Protein AF-A0AAV8E8L2-F1 (afdb_monomer_lite)

pLDDT: mean 82.39, std 18.72, range [39.09, 96.69]

Organism: NCBI:txid906938

InterPro domains:
  IPR004320 Protein BPS1, chloroplastic [PF03087] (64-131)

Sequence (131 aa):
MAPSFARSISLPLSPSHKKASYHVRSVSLPCQSHPIISSVEEQIQAIRTWVANPEGSLAWIEAGLAQIEMLHITLEDFLQLPQTQETLCQATSLDQLLDDLLQQIDTYDSFVSTIINLSQCNSEVQSAVRR

Secondary structure (DSSP, 8-state):
-PPP------PPPPP------------PPP-PPPHHHHHHHHHHHHHHHHHHS---SHHHHHHHHHHHHHHHHHHHHHHTSHHHHHHHHH-TTHHHHHHHHHHHHHHHHHHHHHHHHHHHHHHHHHHHHH-

Structure (mmCIF, N/CA/C/O backbone):
data_AF-A0AAV8E8L2-F1
#
_entry.id   AF-A0AAV8E8L2-F1
#
loop_
_atom_site.group_PDB
_atom_site.id
_atom_site.type_symbol
_atom_site.label_atom_id
_atom_site.label_alt_id
_atom_site.label_comp_id
_atom_site.label_asym_id
_atom_site.label_entity_id
_atom_site.label_seq_id
_atom_site.pdbx_PDB_ins_code
_atom_site.Cartn_x
_atom_site.Cartn_y
_atom_site.Cartn_z
_atom_site.occupancy
_atom_site.B_iso_or_equiv
_atom_site.auth_seq_id
_atom_site.auth_comp_id
_atom_site.auth_asym_id
_atom_site.auth_atom_id
_atom_site.pdbx_PDB_model_num
ATOM 1 N N . MET A 1 1 ? -11.066 20.668 64.626 1.00 39.09 1 MET A N 1
ATOM 2 C CA . MET A 1 1 ? -12.544 20.771 64.644 1.00 39.09 1 MET A CA 1
ATOM 3 C C . MET A 1 1 ? -12.962 21.743 63.548 1.00 39.09 1 MET A C 1
ATOM 5 O O . MET A 1 1 ? -12.286 22.745 63.371 1.00 39.09 1 MET A O 1
ATOM 9 N N . ALA A 1 2 ? -13.944 21.351 62.736 1.00 42.59 2 ALA A N 1
ATOM 10 C CA . ALA A 1 2 ? -14.229 21.863 61.390 1.00 42.59 2 ALA A CA 1
ATOM 11 C C . ALA A 1 2 ? -14.721 23.323 61.323 1.00 42.59 2 ALA A C 1
ATOM 13 O O . ALA A 1 2 ? -15.388 23.766 62.258 1.00 42.59 2 ALA A O 1
ATOM 14 N N . PRO A 1 3 ? -14.535 24.023 60.187 1.00 45.44 3 PRO A N 1
ATOM 15 C CA . PRO A 1 3 ? -15.411 25.112 59.806 1.00 45.44 3 PRO A CA 1
ATOM 16 C C . PRO A 1 3 ? -16.536 24.587 58.905 1.00 45.44 3 PRO A C 1
ATOM 18 O O . PRO A 1 3 ? -16.321 24.011 57.839 1.00 45.44 3 PRO A O 1
ATOM 21 N N . SER A 1 4 ? -17.758 24.807 59.366 1.00 48.12 4 SER A N 1
ATOM 22 C CA . SER A 1 4 ? -18.980 24.809 58.579 1.00 48.12 4 SER A CA 1
ATOM 23 C C . SER A 1 4 ? -19.061 26.094 57.752 1.00 48.12 4 SER A C 1
ATOM 25 O O . SER A 1 4 ? -18.809 27.179 58.263 1.00 48.12 4 SER A O 1
ATOM 27 N N . PHE A 1 5 ? -19.475 25.989 56.490 1.00 40.97 5 PHE A N 1
ATOM 28 C CA . PHE A 1 5 ? -20.079 27.100 55.749 1.00 40.97 5 PHE A CA 1
ATOM 29 C C . PHE A 1 5 ? -21.111 26.533 54.772 1.00 40.97 5 PHE A C 1
ATOM 31 O O . PHE A 1 5 ? -20.801 26.162 53.643 1.00 40.97 5 PHE A O 1
ATOM 38 N N . ALA A 1 6 ? -22.361 26.452 55.226 1.00 48.91 6 ALA A N 1
ATOM 39 C CA . ALA A 1 6 ? -23.505 26.273 54.348 1.00 48.91 6 ALA A CA 1
ATOM 40 C C . ALA A 1 6 ? -23.799 27.621 53.674 1.00 48.91 6 ALA A C 1
ATOM 42 O O . ALA A 1 6 ? -24.112 28.598 54.354 1.00 48.91 6 ALA A O 1
ATOM 43 N N . ARG A 1 7 ? -23.694 27.693 52.343 1.00 43.50 7 ARG A N 1
ATOM 44 C CA . ARG A 1 7 ? -24.269 28.798 51.566 1.00 43.50 7 ARG A CA 1
ATOM 45 C C . ARG A 1 7 ? -25.538 28.304 50.894 1.00 43.50 7 ARG A C 1
ATOM 47 O O . ARG A 1 7 ? -25.503 27.712 49.821 1.00 43.50 7 ARG A O 1
ATOM 54 N N . SER A 1 8 ? -26.652 28.551 51.566 1.00 47.03 8 SER A N 1
ATOM 55 C CA . SER A 1 8 ? -27.992 28.451 51.004 1.00 47.03 8 SER A CA 1
ATOM 56 C C . SER A 1 8 ? -28.159 29.536 49.940 1.00 47.03 8 SER A C 1
ATOM 58 O O . SER A 1 8 ? -28.100 30.724 50.250 1.00 47.03 8 SER A O 1
ATOM 60 N N . ILE A 1 9 ? -28.356 29.138 48.687 1.00 53.66 9 ILE A N 1
ATOM 61 C CA . ILE A 1 9 ? -28.819 30.031 47.622 1.00 53.66 9 ILE A CA 1
ATOM 62 C C . ILE A 1 9 ? -30.338 29.909 47.540 1.00 53.66 9 ILE A C 1
ATOM 64 O O . ILE A 1 9 ? -30.875 28.995 46.921 1.00 53.66 9 ILE A O 1
ATOM 68 N N . SER A 1 10 ? -31.030 30.820 48.219 1.00 47.41 10 SER A N 1
ATOM 69 C CA . SER A 1 10 ? -32.479 30.984 48.112 1.00 47.41 10 SER A CA 1
ATOM 70 C C . SER A 1 10 ? -32.787 31.826 46.874 1.00 47.41 10 SER A C 1
ATOM 72 O O . SER A 1 10 ? -32.412 32.997 46.821 1.00 47.41 10 SER A O 1
ATOM 74 N N . LEU A 1 11 ? -33.472 31.251 45.887 1.00 52.50 11 LEU A N 1
ATOM 75 C CA . LEU A 1 11 ? -34.030 31.994 44.754 1.00 52.50 11 LEU A CA 1
ATOM 76 C C . LEU A 1 11 ? -35.525 32.257 45.003 1.00 52.50 11 LEU A C 1
ATOM 78 O O . LEU A 1 11 ? -36.237 31.333 45.405 1.00 52.50 11 LEU A O 1
ATOM 82 N N . PRO A 1 12 ? -36.023 33.488 44.785 1.00 43.59 12 PRO A N 1
ATOM 83 C CA . PRO A 1 12 ? -37.426 33.811 45.013 1.00 43.59 12 PRO A CA 1
ATOM 84 C C . PRO A 1 12 ? -38.310 33.153 43.945 1.00 43.59 12 PRO A C 1
ATOM 86 O O . PRO A 1 12 ? -38.116 33.359 42.747 1.00 43.59 12 PRO A O 1
ATOM 89 N N . LEU A 1 13 ? -39.311 32.382 44.378 1.00 42.12 13 LEU A N 1
ATOM 90 C CA . LEU A 1 13 ? -40.395 31.918 43.513 1.00 42.12 13 LEU A CA 1
ATOM 91 C C . LEU A 1 13 ? -41.440 33.035 43.374 1.00 42.12 13 LEU A C 1
ATOM 93 O O . LEU A 1 13 ? -42.075 33.418 44.354 1.00 42.12 13 LEU A O 1
ATOM 97 N N . SER A 1 14 ? -41.639 33.524 42.150 1.00 49.53 14 SER A N 1
ATOM 98 C CA . SER A 1 14 ? -42.804 34.334 41.778 1.00 49.53 14 SER A CA 1
ATOM 99 C C . SER A 1 14 ? -43.900 33.414 41.221 1.00 49.53 14 SER A C 1
ATOM 101 O O . SER A 1 14 ? -43.586 32.561 40.383 1.00 49.53 14 SER A O 1
ATOM 103 N N . PRO A 1 15 ? -45.170 33.523 41.654 1.00 49.62 15 PRO A N 1
ATOM 104 C CA . PRO A 1 15 ? -46.227 32.646 41.185 1.00 49.62 15 PRO A CA 1
ATOM 105 C C . PRO A 1 15 ? -46.936 33.286 39.990 1.00 49.62 15 PRO A C 1
ATOM 107 O O . PRO A 1 15 ? -47.531 34.346 40.129 1.00 49.62 15 PRO A O 1
ATOM 110 N N . SER A 1 16 ? -46.900 32.639 38.825 1.00 50.00 16 SER A N 1
ATOM 111 C CA . SER A 1 16 ? -48.053 32.489 37.919 1.00 50.00 16 SER A CA 1
ATOM 112 C C . SER A 1 16 ? -47.603 32.002 36.537 1.00 50.00 16 SER A C 1
ATOM 114 O O . SER A 1 16 ? -46.563 32.396 36.020 1.00 50.00 16 SER A O 1
ATOM 116 N N . HIS A 1 17 ? -48.486 31.211 35.928 1.00 43.53 17 HIS A N 1
ATOM 117 C CA . HIS A 1 17 ? -48.501 30.687 34.559 1.00 43.53 17 HIS A CA 1
ATOM 118 C C . HIS A 1 17 ? -47.835 29.322 34.341 1.00 43.53 17 HIS A C 1
ATOM 120 O O . HIS A 1 17 ? -46.629 29.176 34.169 1.00 43.53 17 HIS A O 1
ATOM 126 N N . LYS A 1 18 ? -48.714 28.312 34.265 1.00 52.94 18 LYS A N 1
ATOM 127 C CA . LYS A 1 18 ? -48.469 26.963 33.747 1.00 52.94 18 LYS A CA 1
ATOM 128 C C . LYS A 1 18 ? -47.682 27.038 32.431 1.00 52.94 18 LYS A C 1
ATOM 130 O O . LYS A 1 18 ? -48.234 27.458 31.416 1.00 52.94 18 LYS A O 1
ATOM 135 N N . LYS A 1 19 ? -46.425 26.599 32.429 1.00 43.62 19 LYS A N 1
ATOM 136 C CA . LYS A 1 19 ? -45.671 26.289 31.210 1.00 43.62 19 LYS A CA 1
ATOM 137 C C . LYS A 1 19 ? -44.952 24.967 31.422 1.00 43.62 19 LYS A C 1
ATOM 139 O O . LYS A 1 19 ? -44.310 24.767 32.448 1.00 43.62 19 LYS A O 1
ATOM 144 N N . ALA A 1 20 ? -45.170 24.060 30.473 1.00 51.16 20 ALA A N 1
ATOM 145 C CA . ALA A 1 20 ? -44.625 22.714 30.444 1.00 51.16 20 ALA A CA 1
ATOM 146 C C . ALA A 1 20 ? -43.135 22.722 30.801 1.00 51.16 20 ALA A C 1
ATOM 148 O O . ALA A 1 20 ? -42.372 23.538 30.281 1.00 51.16 20 ALA A O 1
ATOM 149 N N . SER A 1 21 ? -42.732 21.814 31.691 1.00 49.44 21 SER A N 1
ATOM 150 C CA . SER A 1 21 ? -41.326 21.567 31.972 1.00 49.44 21 SER A CA 1
ATOM 151 C C . SER A 1 21 ? -40.676 21.042 30.694 1.00 49.44 21 SER A C 1
ATOM 153 O O . SER A 1 21 ? -40.799 19.862 30.359 1.00 49.44 21 SER A O 1
ATOM 155 N N . TYR A 1 22 ? -39.998 21.916 29.962 1.00 50.66 22 TYR A N 1
ATOM 156 C CA . TYR A 1 22 ? -39.046 21.496 28.949 1.00 50.66 22 TYR A CA 1
ATOM 157 C C . TYR A 1 22 ? -37.884 20.831 29.682 1.00 50.66 22 TYR A C 1
ATOM 159 O O . TYR A 1 22 ? -36.946 21.480 30.138 1.00 50.66 22 TYR A O 1
ATOM 167 N N . HIS A 1 23 ? -37.989 19.516 29.858 1.00 54.16 23 HIS A N 1
ATOM 168 C CA . HIS A 1 23 ? -36.859 18.689 30.225 1.00 54.16 23 HIS A CA 1
ATOM 169 C C . HIS A 1 23 ? -35.919 18.729 29.022 1.00 54.16 23 HIS A C 1
ATOM 171 O O . HIS A 1 23 ? -36.158 18.056 28.020 1.00 54.16 23 HIS A O 1
ATOM 177 N N . VAL A 1 24 ? -34.901 19.588 29.086 1.00 54.31 24 VAL A N 1
ATOM 178 C CA . VAL A 1 24 ? -33.794 19.575 28.131 1.00 54.31 24 VAL A CA 1
ATOM 179 C C . VAL A 1 24 ? -33.089 18.240 28.336 1.00 54.31 24 VAL A C 1
ATOM 181 O O . VAL A 1 24 ? -32.232 18.094 29.202 1.00 54.31 24 VAL A O 1
ATOM 184 N N . ARG A 1 25 ? -33.547 17.218 27.610 1.00 56.56 25 ARG A N 1
ATOM 185 C CA . ARG A 1 25 ? -32.814 15.972 27.451 1.00 56.56 25 ARG A CA 1
ATOM 186 C C . ARG A 1 25 ? -31.587 16.337 26.638 1.00 56.56 25 ARG A C 1
ATOM 188 O O . ARG A 1 25 ? -31.720 16.818 25.515 1.00 56.56 25 ARG A O 1
ATOM 195 N N . SER A 1 26 ? -30.413 16.162 27.227 1.00 61.34 26 SER A N 1
ATOM 196 C CA . SER A 1 26 ? -29.151 16.182 26.504 1.00 61.34 26 SER A CA 1
ATOM 197 C C . SER A 1 26 ? -29.289 15.196 25.351 1.00 61.34 26 SER A C 1
ATOM 199 O O . SER A 1 26 ? -29.399 13.990 25.560 1.00 61.34 26 SER A O 1
ATOM 201 N N . VAL A 1 27 ? -29.358 15.712 24.131 1.00 54.84 27 VAL A N 1
ATOM 202 C CA . VAL A 1 27 ? -29.149 14.898 22.943 1.00 54.84 27 VAL A CA 1
ATOM 203 C C . VAL A 1 27 ? -27.671 14.544 22.960 1.00 54.84 27 VAL A C 1
ATOM 205 O O . VAL A 1 27 ? -26.821 15.412 22.771 1.00 54.84 27 VAL A O 1
ATOM 208 N N . SER A 1 28 ? -27.355 13.289 23.287 1.00 60.91 28 SER A N 1
ATOM 209 C CA . SER A 1 28 ? -26.031 12.745 23.008 1.00 60.91 28 SER A CA 1
ATOM 210 C C . SER A 1 28 ? -25.781 12.988 21.527 1.00 60.91 28 SER A C 1
ATOM 212 O O . SER A 1 28 ? -26.572 12.537 20.693 1.00 60.91 28 SER A O 1
ATOM 214 N N . LEU A 1 29 ? -24.738 13.758 21.215 1.00 61.66 29 LEU A N 1
ATOM 215 C CA . LEU A 1 29 ? -24.257 13.876 19.846 1.00 61.66 29 LEU A CA 1
ATOM 216 C C . LEU A 1 29 ? -24.123 12.451 19.290 1.00 61.66 29 LEU A C 1
ATOM 218 O O . LEU A 1 29 ? -23.709 11.565 20.048 1.00 61.66 29 LEU A O 1
ATOM 222 N N . PRO A 1 30 ? -24.502 12.198 18.023 1.00 59.50 30 PRO A N 1
ATOM 223 C CA . PRO A 1 30 ? -24.180 10.919 17.408 1.00 59.50 30 PRO A CA 1
ATOM 224 C C . PRO A 1 30 ? -22.692 10.682 17.653 1.00 59.50 30 PRO A C 1
ATOM 226 O O . PRO A 1 30 ? -21.905 11.609 17.454 1.00 59.50 30 PRO A O 1
ATOM 229 N N . CYS A 1 31 ? -22.327 9.509 18.178 1.00 57.94 31 CYS A N 1
ATOM 230 C CA . CYS A 1 31 ? -20.929 9.144 18.362 1.00 57.94 31 CYS A CA 1
ATOM 231 C C . CYS A 1 31 ? -20.260 9.295 16.997 1.00 57.94 31 CYS A C 1
ATOM 233 O O . CYS A 1 31 ? -20.453 8.448 16.127 1.00 57.94 31 CYS A O 1
ATOM 235 N N . GLN A 1 32 ? -19.567 10.412 16.771 1.00 62.28 32 GLN A N 1
ATOM 236 C CA . GLN A 1 32 ? -18.781 10.576 15.565 1.00 62.28 32 GLN A CA 1
ATOM 237 C C . GLN A 1 32 ? -17.742 9.463 15.605 1.00 62.28 32 GLN A C 1
ATOM 239 O O . GLN A 1 32 ? -17.101 9.238 16.636 1.00 62.28 32 GLN A O 1
ATOM 244 N N . SER A 1 33 ? -17.646 8.721 14.506 1.00 69.50 33 SER A N 1
ATOM 245 C CA . SER A 1 33 ? -16.534 7.811 14.274 1.00 69.50 33 SER A CA 1
ATOM 246 C C . SER A 1 33 ? -15.223 8.552 14.544 1.00 69.50 33 SER A C 1
ATOM 248 O O . SER A 1 33 ? -15.126 9.766 14.345 1.00 69.50 33 SER A O 1
ATOM 250 N N . HIS A 1 34 ? -14.222 7.831 15.053 1.00 77.94 34 HIS A N 1
ATOM 251 C CA . HIS A 1 34 ? -12.918 8.422 15.340 1.00 77.94 34 HIS A CA 1
ATOM 252 C C . HIS A 1 34 ? -12.397 9.141 14.078 1.00 77.94 34 HIS A C 1
ATOM 254 O O . HIS A 1 34 ? -12.470 8.546 13.001 1.00 77.94 34 HIS A O 1
ATOM 260 N N . PRO A 1 35 ? -11.861 10.375 14.168 1.00 87.50 35 PRO A N 1
ATOM 261 C CA . PRO A 1 35 ? -11.467 11.176 12.996 1.00 87.50 35 PRO A CA 1
ATOM 262 C C . PRO A 1 35 ? -10.432 10.486 12.094 1.00 87.50 35 PRO A C 1
ATOM 264 O O . PRO A 1 35 ? -10.318 10.783 10.907 1.00 87.50 35 PRO A O 1
ATOM 267 N N . ILE A 1 36 ? -9.698 9.520 12.644 1.00 90.69 36 ILE A N 1
ATOM 268 C CA . ILE A 1 36 ? -8.786 8.679 11.869 1.00 90.69 36 ILE A CA 1
ATOM 269 C C . ILE A 1 36 ? -9.506 7.781 10.857 1.00 90.69 36 ILE A C 1
ATOM 271 O O . ILE A 1 36 ? -8.972 7.528 9.789 1.00 90.69 36 ILE A O 1
ATOM 275 N N . ILE A 1 37 ? -10.712 7.302 11.179 1.00 89.62 37 ILE A N 1
ATOM 276 C CA . ILE A 1 37 ? -11.459 6.367 10.334 1.00 89.62 37 ILE A CA 1
ATOM 277 C C . ILE A 1 37 ? -11.879 7.107 9.068 1.00 89.62 37 ILE A C 1
ATOM 279 O O . ILE A 1 37 ? -11.647 6.615 7.970 1.00 89.62 37 ILE A O 1
ATOM 283 N N . SER A 1 38 ? -12.384 8.336 9.221 1.00 91.06 38 SER A N 1
ATOM 284 C CA . SER A 1 38 ? -12.649 9.219 8.083 1.00 91.06 38 SER A CA 1
ATOM 285 C C . SER A 1 38 ? -11.385 9.513 7.277 1.00 91.06 38 SER A C 1
ATOM 287 O O . SER A 1 38 ? -11.442 9.525 6.055 1.00 91.06 38 SER A O 1
ATOM 289 N N . SER A 1 39 ? -10.233 9.690 7.933 1.00 93.00 39 SER A N 1
ATOM 290 C CA . SER A 1 39 ? -8.973 9.930 7.222 1.00 93.00 39 SER A CA 1
ATOM 291 C C . SER A 1 39 ? -8.543 8.721 6.383 1.00 93.00 39 SER A C 1
ATOM 293 O O . SER A 1 39 ? -8.189 8.890 5.220 1.00 93.00 39 SER A O 1
ATOM 295 N N . VAL A 1 40 ? -8.637 7.502 6.922 1.00 93.19 40 VAL A N 1
ATOM 296 C CA . VAL A 1 40 ? -8.340 6.268 6.174 1.00 93.19 40 VAL A CA 1
ATOM 297 C C . VAL A 1 40 ? -9.289 6.115 4.980 1.00 93.19 40 VAL A C 1
ATOM 299 O O . VAL A 1 40 ? -8.841 5.829 3.870 1.00 93.19 40 VAL A O 1
ATOM 302 N N . GLU A 1 41 ? -10.589 6.353 5.170 1.00 93.69 41 GLU A N 1
ATOM 303 C CA . GLU A 1 41 ? -11.578 6.311 4.084 1.00 93.69 41 GLU A CA 1
ATOM 304 C C . GLU A 1 41 ? -11.274 7.333 2.977 1.00 93.69 41 GLU A C 1
ATOM 306 O O . GLU A 1 41 ? -11.348 7.000 1.791 1.00 93.69 41 GLU A O 1
ATOM 311 N N . GLU A 1 42 ? -10.884 8.555 3.348 1.00 94.56 42 GLU A N 1
ATOM 312 C CA . GLU A 1 42 ? -10.468 9.600 2.409 1.00 94.56 42 GLU A CA 1
ATOM 313 C C . GLU A 1 42 ? -9.232 9.184 1.600 1.00 94.56 42 GLU A C 1
ATOM 315 O O . GLU A 1 42 ? -9.240 9.323 0.374 1.00 94.56 42 GLU A O 1
ATOM 320 N N . GLN A 1 43 ? -8.203 8.614 2.242 1.00 95.19 43 GLN A N 1
ATOM 321 C CA . GLN A 1 43 ? -6.996 8.159 1.538 1.00 95.19 43 GLN A CA 1
ATOM 322 C C . GL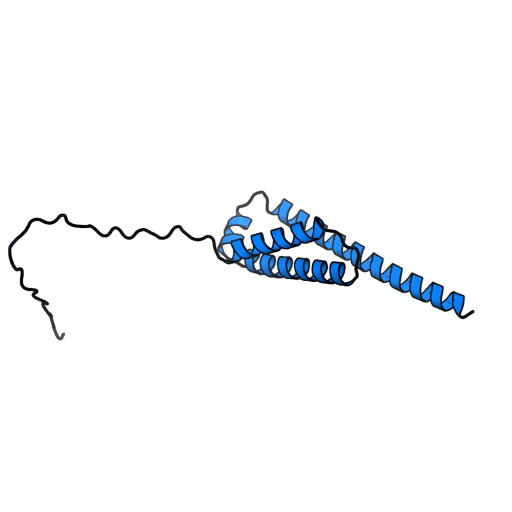N A 1 43 ? -7.278 6.984 0.596 1.00 95.19 43 GLN A C 1
ATOM 324 O O . GLN A 1 43 ? -6.812 6.973 -0.547 1.00 95.19 43 GLN A O 1
ATOM 329 N N . ILE A 1 44 ? -8.105 6.023 1.021 1.00 95.75 44 ILE A N 1
ATOM 330 C CA . ILE A 1 44 ? -8.553 4.923 0.155 1.00 95.75 44 ILE A CA 1
ATOM 331 C C . ILE A 1 44 ? -9.291 5.482 -1.064 1.00 95.75 44 ILE A C 1
ATOM 333 O O . ILE A 1 44 ? -9.073 5.029 -2.193 1.00 95.75 44 ILE A O 1
ATOM 337 N N . GLN A 1 45 ? -10.164 6.470 -0.861 1.00 96.69 45 GLN A N 1
ATOM 338 C CA . GLN A 1 45 ? -10.902 7.083 -1.955 1.00 96.69 45 GLN A CA 1
ATOM 339 C C . GLN A 1 45 ? -9.976 7.852 -2.907 1.00 96.69 45 GLN A C 1
ATOM 341 O O . GLN A 1 45 ? -10.149 7.738 -4.122 1.00 96.69 45 GLN A O 1
ATOM 346 N N . ALA A 1 46 ? -8.974 8.567 -2.392 1.00 95.44 46 ALA A N 1
ATOM 347 C CA . ALA A 1 46 ? -7.976 9.257 -3.206 1.00 95.44 46 ALA A CA 1
ATOM 348 C C . ALA A 1 46 ? -7.221 8.276 -4.121 1.00 95.44 46 ALA A C 1
ATOM 350 O O . ALA A 1 46 ? -7.214 8.460 -5.342 1.00 95.44 46 ALA A O 1
ATOM 351 N N . ILE A 1 47 ? -6.722 7.164 -3.571 1.00 95.69 47 ILE A N 1
ATOM 352 C CA . ILE A 1 47 ? -6.033 6.125 -4.353 1.00 95.69 47 ILE A CA 1
ATOM 353 C C . ILE A 1 47 ? -6.963 5.523 -5.407 1.00 95.69 47 ILE A C 1
ATOM 355 O O . ILE A 1 47 ? -6.571 5.368 -6.562 1.00 95.69 47 ILE A O 1
ATOM 359 N N . ARG A 1 48 ? -8.225 5.236 -5.063 1.00 96.44 48 ARG A N 1
ATOM 360 C CA . ARG A 1 48 ? -9.211 4.743 -6.041 1.00 96.44 48 ARG A CA 1
ATOM 361 C C . ARG A 1 48 ? -9.410 5.724 -7.193 1.00 96.44 48 ARG A C 1
ATOM 363 O O . ARG A 1 48 ? -9.485 5.297 -8.343 1.00 96.44 48 ARG A O 1
ATOM 370 N N . THR A 1 49 ? -9.482 7.024 -6.907 1.00 95.81 49 THR A N 1
ATOM 371 C CA . THR A 1 49 ? -9.611 8.044 -7.959 1.00 95.81 49 THR A CA 1
ATOM 372 C C . THR A 1 49 ? -8.362 8.170 -8.822 1.00 95.81 49 THR A C 1
ATOM 374 O O . THR A 1 49 ? -8.491 8.384 -10.028 1.00 95.81 49 THR A O 1
ATOM 377 N N . TRP A 1 50 ? -7.176 7.995 -8.238 1.00 95.50 50 TRP A N 1
ATOM 378 C CA . TRP A 1 50 ? -5.910 7.980 -8.962 1.00 95.50 50 TRP A CA 1
ATOM 379 C C . TRP A 1 50 ? 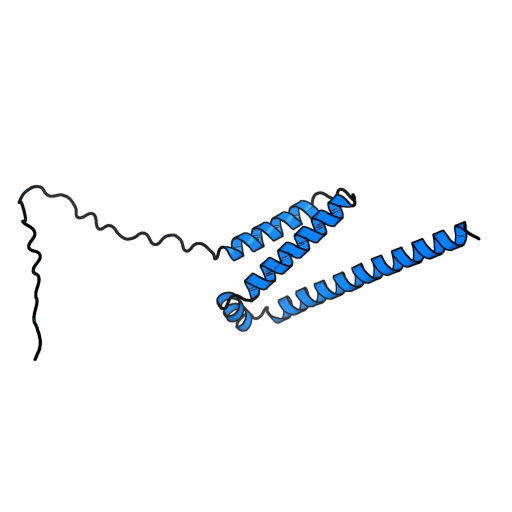-5.808 6.764 -9.893 1.00 95.50 50 TRP A C 1
ATOM 381 O O . TRP A 1 50 ? -5.583 6.934 -11.091 1.00 95.50 50 TRP A O 1
ATOM 391 N N . VAL A 1 51 ? -6.098 5.556 -9.390 1.00 94.88 51 VAL A N 1
ATOM 392 C CA . VAL A 1 51 ? -6.116 4.316 -10.192 1.00 94.88 51 VAL A CA 1
ATOM 393 C C . VAL A 1 51 ? -7.148 4.383 -11.322 1.00 94.88 51 VAL A C 1
ATOM 395 O O . VAL A 1 51 ? -6.894 3.891 -12.419 1.00 94.88 51 VAL A O 1
ATOM 398 N N . ALA A 1 52 ? -8.309 5.001 -11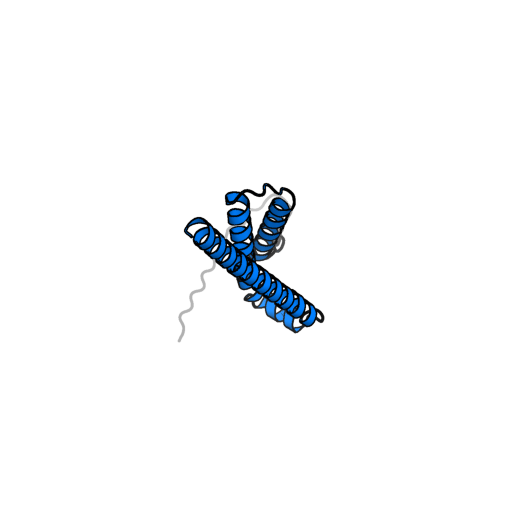.084 1.00 96.31 52 ALA A N 1
ATOM 399 C CA . ALA A 1 52 ? -9.364 5.123 -12.090 1.00 96.31 52 ALA A CA 1
ATOM 400 C C . ALA A 1 52 ? -8.997 6.045 -13.267 1.00 96.31 52 ALA A C 1
ATOM 402 O O . ALA A 1 52 ? -9.606 5.931 -14.330 1.00 96.31 52 ALA A O 1
ATOM 403 N N . ASN A 1 53 ? -8.022 6.945 -13.097 1.00 93.75 53 ASN A N 1
ATOM 404 C CA . ASN A 1 53 ? -7.632 7.932 -14.103 1.00 93.75 53 ASN A CA 1
ATOM 405 C C . ASN A 1 53 ? -6.128 7.839 -14.408 1.00 93.75 53 ASN A C 1
ATOM 407 O O . ASN A 1 53 ? -5.363 8.706 -13.979 1.00 93.75 53 ASN A O 1
ATOM 411 N N . PRO A 1 54 ? -5.679 6.799 -15.133 1.00 91.75 54 PRO A N 1
ATOM 412 C CA . PRO A 1 54 ? -4.273 6.638 -15.470 1.00 91.75 54 PRO A CA 1
ATOM 413 C C . PRO A 1 54 ? -3.825 7.664 -16.517 1.00 91.75 54 PRO A C 1
ATOM 415 O O . PRO A 1 54 ? -4.349 7.704 -17.629 1.00 91.75 54 PRO A O 1
ATOM 418 N N . GLU A 1 55 ? -2.823 8.472 -16.171 1.00 92.62 55 GLU A N 1
ATOM 419 C CA . GLU A 1 55 ? -2.216 9.461 -17.076 1.00 92.62 55 GLU A CA 1
ATOM 420 C C . GLU A 1 55 ? -0.874 8.975 -17.653 1.00 92.62 55 GLU A C 1
ATOM 422 O O . GLU A 1 55 ? -0.503 9.328 -18.770 1.00 92.62 55 GLU A O 1
ATOM 427 N N . GLY A 1 56 ? -0.140 8.142 -16.904 1.00 88.50 56 GLY A N 1
ATOM 428 C CA . GLY A 1 56 ? 1.154 7.588 -17.321 1.00 88.50 56 GLY A CA 1
ATOM 429 C C . GLY A 1 56 ? 2.321 8.586 -17.323 1.00 88.50 56 GLY A C 1
ATOM 430 O O . GLY A 1 56 ? 3.412 8.241 -17.774 1.00 88.50 56 GLY A O 1
ATOM 431 N N . SER A 1 57 ? 2.122 9.811 -16.826 1.00 94.25 57 SER A N 1
ATOM 432 C CA . SER A 1 57 ? 3.190 10.798 -16.647 1.00 94.25 57 SER A CA 1
ATOM 433 C C . SER A 1 57 ? 4.005 10.524 -15.377 1.00 94.25 57 SER A C 1
ATOM 435 O O . SER A 1 57 ? 3.519 9.901 -14.434 1.00 94.25 57 SER A O 1
ATOM 437 N N . LEU A 1 58 ? 5.251 11.014 -15.324 1.00 92.12 58 LEU A N 1
ATOM 438 C CA . LEU A 1 58 ? 6.084 10.899 -14.118 1.00 92.12 58 LEU A CA 1
ATOM 439 C C . LEU A 1 58 ? 5.397 11.555 -12.910 1.00 92.12 58 LEU A C 1
ATOM 441 O O . LEU A 1 58 ? 5.350 10.961 -11.842 1.00 92.12 58 LEU A O 1
ATOM 445 N N . ALA A 1 59 ? 4.792 12.728 -13.113 1.00 94.19 59 ALA A N 1
ATOM 446 C CA . ALA A 1 59 ? 4.047 13.438 -12.077 1.00 94.19 59 ALA A CA 1
ATOM 447 C C . ALA A 1 59 ? 2.844 12.628 -11.565 1.00 94.19 59 ALA A C 1
ATOM 449 O O . ALA A 1 59 ? 2.569 12.627 -10.368 1.00 94.19 59 ALA A O 1
ATOM 450 N N . TRP A 1 60 ? 2.146 11.904 -12.448 1.00 95.00 60 TRP A N 1
ATOM 451 C CA . TRP A 1 60 ? 1.061 11.006 -12.049 1.00 95.00 60 TRP A CA 1
ATOM 452 C C . TRP A 1 60 ? 1.566 9.827 -11.210 1.00 95.00 60 TRP A C 1
ATOM 454 O O . TRP A 1 60 ? 0.921 9.461 -10.228 1.00 95.00 60 TRP A O 1
ATOM 464 N N . ILE A 1 61 ? 2.725 9.257 -11.560 1.00 92.31 61 ILE A N 1
ATOM 465 C CA . ILE A 1 61 ? 3.364 8.189 -10.775 1.00 92.31 61 ILE A CA 1
ATOM 466 C C . ILE A 1 61 ? 3.790 8.724 -9.401 1.00 92.31 61 ILE A C 1
ATOM 468 O O . ILE A 1 61 ? 3.467 8.111 -8.388 1.00 92.31 61 ILE A O 1
ATOM 472 N N . GLU A 1 62 ? 4.465 9.875 -9.353 1.00 93.50 62 GLU A N 1
ATOM 473 C CA . GLU A 1 62 ? 4.894 10.527 -8.107 1.00 93.50 62 GLU A CA 1
ATOM 474 C C .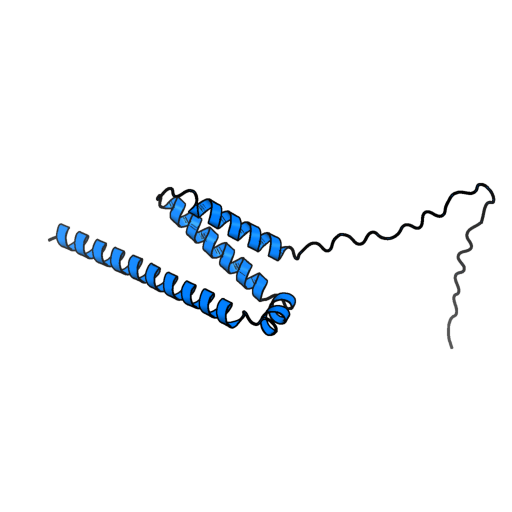 GLU A 1 62 ? 3.706 10.835 -7.188 1.00 93.50 62 GLU A C 1
ATOM 476 O O . GLU A 1 62 ? 3.745 10.519 -6.000 1.00 93.50 62 GLU A O 1
ATOM 481 N N . ALA A 1 63 ? 2.618 11.382 -7.740 1.00 94.94 63 ALA A N 1
ATOM 482 C CA . ALA A 1 63 ? 1.393 11.641 -6.989 1.00 94.94 63 ALA A CA 1
ATOM 483 C C . ALA A 1 63 ? 0.773 10.350 -6.432 1.00 94.94 63 ALA A C 1
ATOM 485 O O . ALA A 1 63 ? 0.324 10.329 -5.288 1.00 94.94 63 ALA A O 1
ATOM 486 N N . GLY A 1 64 ? 0.778 9.268 -7.215 1.00 94.19 64 GLY A N 1
ATOM 487 C CA . GLY A 1 64 ? 0.308 7.956 -6.775 1.00 94.19 64 GLY A CA 1
ATOM 488 C C . GLY A 1 64 ? 1.123 7.382 -5.623 1.00 94.19 64 GLY A C 1
ATOM 489 O O . GLY A 1 64 ? 0.558 6.940 -4.625 1.00 94.19 64 GLY A O 1
ATOM 490 N N . LEU A 1 65 ? 2.452 7.439 -5.730 1.00 92.62 65 LEU A N 1
ATOM 491 C CA . LEU A 1 65 ? 3.359 6.984 -4.674 1.00 92.62 65 LEU A CA 1
ATOM 492 C C . LEU A 1 65 ? 3.165 7.786 -3.381 1.00 92.62 65 LEU A C 1
ATOM 494 O O . LEU A 1 65 ? 3.084 7.188 -2.311 1.00 92.62 65 LEU A O 1
ATOM 498 N N . ALA A 1 66 ? 3.001 9.109 -3.477 1.00 95.00 66 ALA A N 1
ATOM 499 C CA . ALA A 1 66 ? 2.714 9.957 -2.320 1.00 95.00 66 ALA A CA 1
ATOM 500 C C . ALA A 1 66 ? 1.363 9.616 -1.661 1.00 95.00 66 ALA A C 1
ATOM 502 O O . ALA A 1 66 ? 1.249 9.614 -0.438 1.00 95.00 66 ALA A O 1
ATOM 503 N N . GLN A 1 67 ? 0.330 9.291 -2.445 1.00 95.00 67 GLN A N 1
ATOM 504 C CA . GLN A 1 67 ? -0.956 8.846 -1.892 1.00 95.00 67 GLN A CA 1
ATOM 505 C C . GLN A 1 67 ? -0.842 7.498 -1.172 1.00 95.00 67 GLN A C 1
ATOM 507 O O . GLN A 1 67 ? -1.425 7.329 -0.102 1.00 95.00 67 GLN A O 1
ATOM 512 N N . ILE A 1 68 ? -0.079 6.552 -1.731 1.00 93.44 68 ILE A N 1
ATOM 513 C CA . ILE A 1 68 ? 0.191 5.256 -1.094 1.00 93.44 68 ILE A CA 1
ATOM 514 C C . ILE A 1 68 ? 0.928 5.464 0.235 1.00 93.44 68 ILE A C 1
ATOM 516 O O . ILE A 1 68 ? 0.515 4.905 1.248 1.00 93.44 68 ILE A O 1
ATOM 520 N N . GLU A 1 69 ? 1.957 6.313 0.264 1.00 93.88 69 GLU A N 1
ATOM 521 C CA . GLU A 1 69 ? 2.677 6.674 1.493 1.00 93.88 69 GLU A CA 1
ATOM 522 C C . GLU A 1 69 ? 1.732 7.247 2.562 1.00 93.88 69 GLU A C 1
ATOM 524 O O . GLU A 1 69 ? 1.722 6.780 3.702 1.00 93.88 69 GLU A O 1
ATOM 529 N N . MET A 1 70 ? 0.871 8.196 2.189 1.00 95.44 70 MET A N 1
ATOM 530 C CA . MET A 1 70 ? -0.107 8.785 3.109 1.00 95.44 70 MET A CA 1
ATOM 531 C C . MET A 1 70 ? -1.118 7.762 3.645 1.00 95.44 70 MET A C 1
ATOM 533 O O . MET A 1 70 ? -1.494 7.830 4.821 1.00 95.44 70 MET A O 1
ATOM 537 N N . LEU A 1 71 ? -1.552 6.805 2.817 1.00 94.69 71 LEU A N 1
ATOM 538 C CA . LEU A 1 71 ? -2.399 5.699 3.268 1.00 94.69 71 LEU A CA 1
ATOM 539 C C . LEU A 1 71 ? -1.665 4.828 4.294 1.00 94.69 71 LEU A C 1
ATOM 541 O O . LEU A 1 71 ? -2.255 4.466 5.305 1.00 94.69 71 LEU A O 1
ATOM 545 N N . HIS A 1 72 ? -0.389 4.511 4.067 1.00 92.81 72 HIS A N 1
ATOM 546 C CA . HIS A 1 72 ? 0.393 3.720 5.019 1.00 92.81 72 HIS A CA 1
ATOM 547 C C . HIS A 1 72 ? 0.551 4.415 6.369 1.00 92.81 72 HIS A C 1
ATOM 549 O O . HIS A 1 72 ? 0.343 3.772 7.394 1.00 92.81 72 HIS A O 1
ATOM 555 N N . ILE A 1 73 ? 0.847 5.717 6.375 1.00 94.88 73 ILE A N 1
ATOM 556 C CA . ILE A 1 73 ? 0.964 6.509 7.609 1.00 94.88 73 ILE A CA 1
ATOM 557 C C . ILE A 1 73 ? -0.363 6.497 8.379 1.00 94.88 73 ILE A C 1
ATOM 559 O O . ILE A 1 73 ? -0.406 6.182 9.565 1.00 94.88 73 ILE A O 1
ATOM 563 N N . THR A 1 74 ? -1.473 6.783 7.693 1.00 94.69 74 THR A N 1
ATOM 564 C CA . THR A 1 74 ? -2.800 6.798 8.333 1.00 94.69 74 THR A CA 1
ATOM 565 C C . THR A 1 74 ? -3.255 5.413 8.795 1.00 94.69 74 THR A C 1
ATOM 567 O O . THR A 1 74 ? -3.926 5.301 9.823 1.00 94.69 74 THR A O 1
ATOM 570 N N . LEU A 1 75 ? -2.878 4.351 8.078 1.00 93.06 75 LEU A N 1
ATOM 571 C CA . LEU A 1 75 ? -3.124 2.972 8.489 1.00 93.06 75 LEU A CA 1
ATOM 572 C C . LEU A 1 75 ? -2.305 2.602 9.730 1.00 93.06 75 LEU A C 1
ATOM 574 O O . LEU A 1 75 ? -2.844 1.975 10.638 1.00 93.06 75 LEU A O 1
ATOM 578 N N . GLU A 1 76 ? -1.034 3.001 9.797 1.00 93.75 76 GLU A N 1
ATOM 579 C CA . GLU A 1 76 ? -0.193 2.795 10.976 1.00 93.75 76 GLU A CA 1
ATOM 580 C C . GLU A 1 76 ? -0.811 3.468 12.206 1.00 93.75 76 GLU A C 1
ATOM 582 O O . GLU A 1 76 ? -1.052 2.799 13.214 1.00 93.75 76 GLU A O 1
ATOM 587 N N . ASP A 1 77 ? -1.166 4.750 12.096 1.00 94.50 77 ASP A N 1
ATOM 588 C CA . ASP A 1 77 ? -1.829 5.492 13.171 1.00 94.50 77 ASP A CA 1
ATOM 589 C C . ASP A 1 77 ? -3.139 4.801 13.606 1.00 94.50 77 ASP A C 1
ATOM 591 O O . ASP A 1 77 ? -3.471 4.748 14.794 1.00 94.50 77 ASP A O 1
ATOM 595 N N . PHE A 1 78 ? -3.894 4.231 12.656 1.00 93.56 78 PHE A N 1
ATOM 596 C CA . PHE A 1 78 ? -5.137 3.511 12.939 1.00 93.56 78 PHE A CA 1
ATOM 597 C C . PHE A 1 78 ? -4.893 2.205 13.697 1.00 93.56 78 PHE A C 1
ATOM 599 O O . PHE A 1 78 ? -5.617 1.906 14.651 1.00 93.56 78 PHE A O 1
ATOM 606 N N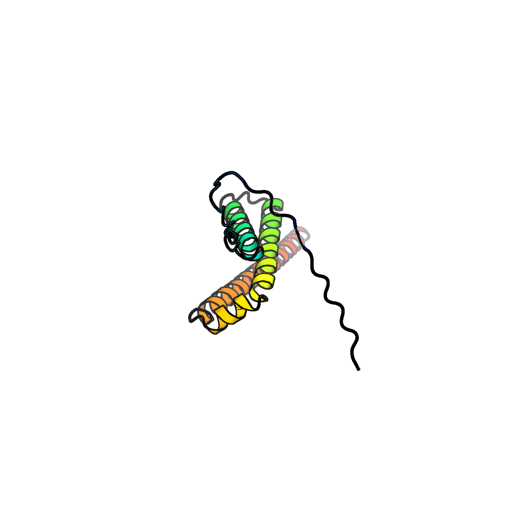 . LEU A 1 79 ? -3.871 1.442 13.309 1.00 92.00 79 LEU A N 1
ATOM 607 C CA . LEU A 1 79 ? -3.480 0.190 13.963 1.00 92.00 79 LEU A CA 1
ATOM 608 C C . LEU A 1 79 ? -2.863 0.418 15.351 1.00 92.00 79 LEU A C 1
ATOM 610 O O . LEU A 1 79 ? -2.936 -0.461 16.212 1.00 92.00 79 LEU A O 1
ATOM 614 N N . GLN A 1 80 ? -2.288 1.594 15.605 1.00 92.75 80 GLN A N 1
ATOM 615 C CA . GLN A 1 80 ? -1.764 1.968 16.920 1.00 92.75 80 GLN A CA 1
ATOM 616 C C . GLN A 1 80 ? -2.860 2.313 17.943 1.00 92.75 80 GLN A C 1
ATOM 618 O O . GLN A 1 80 ? -2.582 2.366 19.144 1.00 92.75 80 GLN A O 1
ATOM 623 N N . LEU A 1 81 ? -4.112 2.514 17.516 1.00 93.00 81 LEU A N 1
ATOM 624 C CA . LEU A 1 81 ? -5.201 2.801 18.446 1.00 93.00 81 LEU A CA 1
ATOM 625 C C . LEU A 1 81 ? -5.540 1.581 19.317 1.00 93.00 81 LEU A C 1
ATOM 627 O O . LEU A 1 81 ? -5.791 0.498 18.780 1.00 93.00 81 LEU A O 1
ATOM 631 N N . PRO A 1 82 ? -5.682 1.754 20.649 1.00 90.12 82 PRO A N 1
ATOM 632 C CA . PRO A 1 82 ? -6.033 0.657 21.553 1.00 90.12 82 PRO A CA 1
ATOM 633 C C . PRO A 1 82 ? -7.324 -0.061 21.148 1.00 90.12 82 PRO A C 1
ATOM 635 O O . PRO A 1 82 ? -7.399 -1.282 21.183 1.00 90.12 82 PRO A O 1
ATOM 638 N N . GLN A 1 83 ? -8.320 0.698 20.685 1.00 89.62 83 GLN A N 1
ATOM 639 C CA . GLN A 1 83 ? -9.611 0.175 20.226 1.00 89.62 83 GLN A CA 1
ATOM 640 C C . GLN A 1 83 ? -9.451 -0.760 19.020 1.00 89.62 83 GLN A C 1
ATOM 642 O O . GLN A 1 83 ? -10.095 -1.809 18.949 1.00 89.62 83 GLN A O 1
ATOM 647 N N . THR A 1 84 ? -8.576 -0.394 18.081 1.00 90.75 84 THR A N 1
ATOM 648 C CA . THR A 1 84 ? -8.271 -1.201 16.898 1.00 90.75 84 THR A CA 1
ATOM 649 C C . THR A 1 84 ? -7.547 -2.478 17.302 1.00 90.75 84 THR A C 1
ATOM 651 O O . THR A 1 84 ? -7.938 -3.557 16.868 1.00 90.75 84 THR A O 1
ATOM 654 N N . GLN A 1 85 ? -6.554 -2.384 18.189 1.00 91.38 85 GLN A N 1
ATOM 655 C CA . GLN A 1 85 ? -5.800 -3.545 18.672 1.00 91.38 85 GLN A CA 1
ATOM 656 C C . GLN A 1 85 ? -6.676 -4.524 19.454 1.00 91.38 85 GLN A C 1
ATOM 658 O O . GLN A 1 85 ? -6.623 -5.725 19.209 1.00 91.38 85 GLN A O 1
ATOM 663 N N . GLU A 1 86 ? -7.524 -4.026 20.355 1.00 90.81 86 GLU A N 1
ATOM 664 C CA . GLU A 1 86 ? -8.472 -4.857 21.104 1.00 90.81 86 GLU A CA 1
ATOM 665 C C . GLU A 1 86 ? -9.424 -5.607 20.169 1.00 90.81 86 GLU A C 1
ATOM 667 O O . GLU A 1 86 ? -9.687 -6.794 20.376 1.00 90.81 86 GLU A O 1
ATOM 672 N N . THR A 1 87 ? -9.899 -4.932 19.120 1.00 90.06 87 THR A N 1
ATOM 673 C CA . THR A 1 87 ? -10.781 -5.531 18.113 1.00 90.06 87 THR A CA 1
ATOM 674 C C . THR A 1 87 ? -10.037 -6.566 17.268 1.00 90.06 87 THR A C 1
ATOM 676 O O . THR A 1 87 ? -10.557 -7.656 17.047 1.00 90.06 87 THR A O 1
ATOM 679 N N . LEU A 1 88 ? -8.810 -6.264 16.835 1.00 90.38 88 LEU A N 1
ATOM 680 C CA . LEU A 1 88 ? -7.980 -7.165 16.031 1.00 90.38 88 LEU A CA 1
ATOM 681 C C . LEU A 1 88 ? -7.590 -8.431 16.792 1.00 90.38 88 LEU A C 1
ATOM 683 O O . LEU A 1 88 ? -7.697 -9.520 16.240 1.00 90.38 88 LEU A O 1
ATOM 687 N N . CYS A 1 89 ? -7.218 -8.318 18.068 1.00 88.00 89 CYS A N 1
ATOM 688 C CA . CYS A 1 89 ? -6.892 -9.469 18.914 1.00 88.00 89 CYS A CA 1
ATOM 689 C C . CYS A 1 89 ? -8.060 -10.457 19.065 1.00 88.00 89 CYS A C 1
ATOM 691 O O . CYS A 1 89 ? -7.844 -11.626 19.375 1.00 88.00 89 CYS A O 1
ATOM 693 N N . GLN A 1 90 ? -9.295 -9.988 18.882 1.00 89.56 90 GLN A N 1
ATOM 694 C CA . GLN A 1 90 ? -10.506 -10.808 18.941 1.00 89.56 90 GLN A CA 1
ATOM 695 C C . GLN A 1 90 ? -11.016 -11.202 17.548 1.00 89.56 90 GLN A C 1
ATOM 697 O O . GLN A 1 90 ? -11.935 -12.017 17.438 1.00 89.56 90 GLN A O 1
ATOM 702 N N . ALA A 1 91 ? -10.448 -10.630 16.487 1.00 89.81 91 ALA A N 1
ATOM 703 C CA . ALA A 1 91 ? -10.881 -10.866 15.126 1.00 89.81 91 ALA A CA 1
ATOM 704 C C . ALA A 1 91 ? -10.326 -12.196 14.613 1.00 89.81 91 ALA A C 1
ATOM 706 O O . ALA A 1 91 ? -9.123 -12.438 14.598 1.00 89.81 91 ALA A O 1
ATOM 707 N N . THR A 1 92 ? -11.210 -13.035 14.082 1.00 89.19 92 THR A N 1
ATOM 708 C CA . THR A 1 92 ? -10.820 -14.247 13.348 1.00 89.19 92 THR A CA 1
ATOM 709 C C . THR A 1 92 ? -10.121 -13.942 12.021 1.00 89.19 92 THR A C 1
ATOM 711 O O . THR A 1 92 ? -9.570 -14.845 11.405 1.00 89.19 92 THR A O 1
ATOM 714 N N . SER A 1 93 ? -10.153 -12.687 11.567 1.00 87.06 93 SER A N 1
ATOM 715 C CA . SER A 1 93 ? -9.559 -12.226 10.310 1.00 87.06 93 SER A CA 1
ATOM 716 C C . SER A 1 93 ? -8.153 -11.637 10.464 1.00 87.06 93 SER A C 1
ATOM 718 O O . SER A 1 93 ? -7.655 -11.051 9.507 1.00 87.06 93 SER A O 1
ATOM 720 N N . LEU A 1 94 ? -7.522 -11.737 11.642 1.00 90.81 94 LEU A N 1
ATOM 721 C CA . LEU A 1 94 ? -6.174 -11.197 11.858 1.00 90.81 94 LEU A CA 1
ATOM 722 C C . LEU A 1 94 ? -5.148 -11.855 10.928 1.00 90.81 94 LEU A C 1
ATOM 724 O O . LEU A 1 94 ? -4.344 -11.146 10.332 1.00 90.81 94 LEU A O 1
ATOM 728 N N . ASP A 1 95 ? -5.216 -13.177 10.762 1.00 91.62 95 ASP A N 1
ATOM 729 C CA . ASP A 1 95 ? -4.300 -13.911 9.882 1.00 91.62 95 ASP A CA 1
ATOM 730 C C . ASP A 1 95 ? -4.438 -13.447 8.425 1.00 91.62 95 ASP A C 1
ATOM 732 O O . ASP A 1 95 ? -3.440 -13.160 7.776 1.00 91.62 95 ASP A O 1
ATOM 736 N N . GLN A 1 96 ? -5.673 -13.253 7.943 1.00 93.38 96 GLN A N 1
ATOM 737 C CA . GLN A 1 96 ? -5.915 -12.725 6.596 1.00 93.38 96 GLN A CA 1
ATOM 738 C C . GLN A 1 96 ? -5.355 -11.308 6.430 1.00 93.38 96 GLN A C 1
ATOM 740 O O . GLN A 1 96 ? -4.747 -11.006 5.411 1.00 93.38 96 GLN A O 1
ATOM 745 N N . LEU A 1 97 ? -5.544 -10.438 7.429 1.00 91.50 97 LEU A N 1
ATOM 746 C CA . LEU A 1 97 ? -4.977 -9.090 7.395 1.00 91.50 97 LEU A CA 1
ATOM 747 C C . LEU A 1 97 ? -3.446 -9.136 7.319 1.00 91.50 97 LEU A C 1
ATOM 749 O O . LEU A 1 97 ? -2.843 -8.350 6.592 1.00 91.50 97 LEU A O 1
ATOM 753 N N . LEU A 1 98 ? -2.815 -10.040 8.071 1.00 92.62 98 LEU A N 1
ATOM 754 C CA . LEU A 1 98 ? -1.369 -10.221 8.032 1.00 92.62 98 LEU A CA 1
ATOM 755 C C . LEU A 1 98 ? -0.907 -10.723 6.659 1.00 92.62 98 LEU A C 1
ATOM 757 O O . LEU A 1 98 ? 0.053 -10.177 6.118 1.00 92.62 98 LEU A O 1
ATOM 761 N N . ASP A 1 99 ? -1.600 -11.707 6.089 1.00 95.50 99 ASP A N 1
ATOM 762 C CA . ASP A 1 99 ? -1.318 -12.226 4.749 1.00 95.50 99 ASP A CA 1
ATOM 763 C C . ASP A 1 99 ? -1.438 -11.121 3.685 1.00 95.50 99 ASP A C 1
ATOM 765 O O . ASP A 1 99 ? -0.557 -10.987 2.834 1.00 95.50 99 ASP A O 1
ATOM 769 N N . ASP A 1 100 ? -2.466 -10.271 3.772 1.00 93.19 100 ASP A N 1
ATOM 770 C CA . ASP A 1 100 ? -2.668 -9.143 2.856 1.00 93.19 100 ASP A CA 1
ATOM 771 C C . ASP A 1 100 ? -1.521 -8.114 2.961 1.00 93.19 100 ASP A C 1
ATOM 773 O O . ASP A 1 100 ? -1.016 -7.624 1.945 1.00 93.19 100 ASP A O 1
ATOM 777 N N . LEU A 1 101 ? -1.065 -7.806 4.182 1.00 91.81 101 LEU A N 1
ATOM 778 C CA . LEU A 1 101 ? 0.071 -6.903 4.412 1.00 91.81 101 LEU A CA 1
ATOM 779 C C . LEU A 1 101 ? 1.394 -7.499 3.910 1.00 91.81 101 LEU A C 1
ATOM 781 O O . LEU A 1 101 ? 2.210 -6.779 3.332 1.00 91.81 101 LEU A O 1
ATOM 785 N N . LEU A 1 102 ? 1.612 -8.803 4.096 1.00 95.19 102 LEU A N 1
ATOM 786 C CA . LEU A 1 102 ? 2.791 -9.499 3.576 1.00 95.19 102 LEU A CA 1
ATOM 787 C C . LEU A 1 102 ? 2.802 -9.505 2.047 1.00 95.19 102 LEU A C 1
ATOM 789 O O . LEU A 1 102 ? 3.813 -9.145 1.445 1.00 95.19 102 LEU A O 1
ATOM 793 N N . GLN A 1 103 ? 1.664 -9.805 1.418 1.00 95.75 103 GLN A N 1
ATOM 794 C CA . GLN A 1 103 ? 1.528 -9.730 -0.034 1.00 95.75 103 GLN A CA 1
ATOM 795 C C . GLN A 1 103 ? 1.868 -8.324 -0.546 1.00 95.75 103 GLN A C 1
ATOM 797 O O . GLN A 1 103 ? 2.523 -8.177 -1.580 1.00 95.75 103 GLN A O 1
ATOM 802 N N . GLN A 1 104 ? 1.461 -7.277 0.175 1.00 90.56 104 GLN A N 1
ATOM 803 C CA . GLN A 1 104 ? 1.798 -5.910 -0.199 1.00 90.56 104 GLN A CA 1
ATOM 804 C C . GLN A 1 104 ? 3.315 -5.654 -0.159 1.00 90.56 104 GLN A C 1
ATOM 806 O O . GLN A 1 104 ? 3.857 -5.058 -1.095 1.00 90.56 104 GLN A O 1
ATOM 811 N N . ILE A 1 105 ? 4.015 -6.143 0.867 1.00 93.69 105 ILE A N 1
ATOM 812 C CA . ILE A 1 105 ? 5.481 -6.045 0.965 1.00 93.69 105 ILE A CA 1
ATOM 813 C C . ILE A 1 105 ? 6.153 -6.759 -0.215 1.00 93.69 105 ILE A C 1
ATOM 815 O O . ILE A 1 105 ? 7.038 -6.181 -0.849 1.00 93.69 105 ILE A O 1
ATOM 819 N N . ASP A 1 106 ? 5.692 -7.958 -0.573 1.00 94.81 106 ASP A N 1
ATOM 820 C CA . ASP A 1 106 ? 6.228 -8.708 -1.715 1.00 94.81 106 ASP A CA 1
ATOM 821 C C . ASP A 1 106 ? 6.048 -7.942 -3.037 1.00 94.81 106 ASP A C 1
ATOM 823 O O . ASP A 1 106 ? 6.943 -7.909 -3.888 1.00 94.81 106 ASP A O 1
ATOM 827 N N . THR A 1 107 ? 4.905 -7.266 -3.220 1.00 92.62 107 THR A N 1
ATOM 828 C CA . THR A 1 107 ? 4.702 -6.426 -4.413 1.00 92.62 107 THR A CA 1
ATOM 829 C C . THR A 1 107 ? 5.644 -5.225 -4.459 1.00 92.62 107 THR A C 1
ATOM 831 O O . THR A 1 107 ? 6.126 -4.872 -5.539 1.00 92.62 107 THR A O 1
ATOM 834 N N . TYR A 1 108 ? 5.953 -4.625 -3.307 1.00 90.00 108 TYR A N 1
ATOM 835 C CA . TYR A 1 108 ? 6.926 -3.540 -3.223 1.00 90.00 108 TYR A CA 1
ATOM 836 C C . TYR A 1 108 ? 8.341 -4.025 -3.563 1.00 90.00 108 TYR A C 1
ATOM 838 O O . TYR A 1 108 ? 9.045 -3.366 -4.328 1.00 90.00 108 TYR A O 1
ATOM 846 N N . ASP A 1 109 ? 8.739 -5.204 -3.079 1.00 93.12 109 ASP A N 1
ATOM 847 C CA . ASP A 1 109 ? 10.042 -5.800 -3.394 1.00 93.12 109 ASP A CA 1
ATOM 848 C C . ASP A 1 109 ? 10.203 -6.074 -4.900 1.00 93.12 109 ASP A C 1
ATOM 850 O O . ASP A 1 109 ? 11.216 -5.723 -5.521 1.00 93.12 109 ASP A O 1
ATOM 854 N N . SER A 1 110 ? 9.150 -6.605 -5.531 1.00 94.38 110 SER A N 1
ATOM 855 C CA . SER A 1 110 ? 9.107 -6.785 -6.983 1.00 94.38 110 SER A CA 1
ATOM 856 C C . SER A 1 110 ? 9.252 -5.451 -7.723 1.00 94.38 110 SER A C 1
ATOM 858 O O . SER A 1 110 ? 10.058 -5.336 -8.651 1.00 94.38 110 SER A O 1
ATOM 860 N N . PHE A 1 111 ? 8.535 -4.413 -7.285 1.00 91.06 111 PHE A N 1
ATOM 861 C CA . PHE A 1 111 ? 8.625 -3.078 -7.872 1.00 91.06 111 PHE A CA 1
ATOM 862 C C . PHE A 1 111 ? 10.044 -2.499 -7.777 1.00 91.06 111 PHE A C 1
ATOM 864 O O . PHE A 1 111 ? 10.611 -2.088 -8.794 1.00 91.06 111 PHE A O 1
ATOM 871 N N . VAL A 1 112 ? 10.669 -2.543 -6.600 1.00 92.69 112 VAL A N 1
ATOM 872 C CA . VAL A 1 112 ? 12.056 -2.087 -6.406 1.00 92.69 112 VAL A CA 1
ATOM 873 C C . VAL A 1 112 ? 13.015 -2.849 -7.320 1.00 92.69 112 VAL A C 1
ATOM 875 O O . VAL A 1 112 ? 13.832 -2.238 -8.015 1.00 92.69 112 VAL A O 1
ATOM 878 N N . SER A 1 113 ? 12.866 -4.172 -7.400 1.00 95.81 113 SER A N 1
ATOM 879 C CA . SER A 1 113 ? 13.661 -5.017 -8.292 1.00 95.81 113 SER A CA 1
ATOM 880 C C . SER A 1 113 ? 13.533 -4.591 -9.760 1.00 95.81 113 SER A C 1
ATOM 882 O O . SER A 1 113 ? 14.532 -4.529 -10.481 1.00 95.81 113 SER A O 1
ATOM 884 N N . THR A 1 114 ? 12.328 -4.233 -10.222 1.00 94.81 114 THR A N 1
ATOM 885 C CA . THR A 1 114 ? 12.136 -3.739 -11.598 1.00 94.81 114 THR A CA 1
ATOM 886 C C . THR A 1 114 ? 12.820 -2.397 -11.858 1.00 94.81 114 THR A C 1
ATOM 888 O O . THR A 1 114 ? 13.422 -2.230 -12.920 1.00 94.81 114 THR A O 1
ATOM 891 N N . ILE A 1 115 ? 12.809 -1.468 -10.895 1.00 92.25 115 ILE A N 1
ATOM 892 C CA . ILE A 1 115 ? 13.520 -0.183 -11.009 1.00 92.25 115 ILE A CA 1
ATOM 893 C C . ILE A 1 115 ? 15.029 -0.411 -11.121 1.00 92.25 115 ILE A C 1
ATOM 895 O O . ILE A 1 115 ? 15.682 0.175 -11.989 1.00 92.25 115 ILE A O 1
ATOM 899 N N . ILE A 1 116 ? 15.585 -1.286 -10.278 1.00 95.88 116 ILE A N 1
ATOM 900 C CA . ILE A 1 116 ? 17.011 -1.632 -10.316 1.00 95.88 116 ILE A CA 1
ATOM 901 C C . ILE A 1 116 ? 17.373 -2.210 -11.688 1.00 95.88 116 ILE A C 1
ATOM 903 O O . ILE A 1 116 ? 18.311 -1.726 -12.326 1.00 95.88 116 ILE A O 1
ATOM 907 N N . ASN A 1 117 ? 16.585 -3.161 -12.194 1.00 96.25 117 ASN A N 1
ATOM 908 C CA . ASN A 1 117 ? 16.803 -3.759 -13.513 1.00 96.25 117 ASN A CA 1
ATOM 909 C C . ASN A 1 117 ? 16.735 -2.726 -14.649 1.00 96.25 117 ASN A C 1
ATOM 911 O O . ASN A 1 117 ? 17.570 -2.740 -15.555 1.00 96.25 117 ASN A O 1
ATOM 915 N N . LEU A 1 118 ? 15.779 -1.792 -14.596 1.00 95.25 118 LEU A N 1
ATOM 916 C CA . LEU A 1 118 ? 15.667 -0.710 -15.576 1.00 95.25 118 LEU A CA 1
ATOM 917 C C . LEU A 1 118 ? 16.911 0.185 -15.547 1.00 95.25 118 LEU A C 1
ATOM 919 O O . LEU A 1 118 ? 17.455 0.525 -16.600 1.00 95.25 118 LEU A O 1
ATOM 923 N N . SER A 1 119 ? 17.400 0.529 -14.354 1.00 95.50 119 SER A N 1
ATOM 924 C CA . SER A 1 119 ? 18.605 1.350 -14.197 1.00 95.50 119 SER A CA 1
ATOM 925 C C . SER A 1 119 ? 19.850 0.676 -14.788 1.00 95.50 119 SER A C 1
ATOM 927 O O . SER A 1 119 ? 20.643 1.328 -15.476 1.00 95.50 119 SER A O 1
ATOM 929 N N . GLN A 1 120 ? 19.981 -0.641 -14.599 1.00 96.06 120 GLN A N 1
ATOM 930 C CA . GLN A 1 120 ? 21.063 -1.432 -15.170 1.00 96.06 120 GLN A CA 1
ATOM 931 C C . GLN A 1 120 ? 20.968 -1.475 -16.698 1.00 96.06 120 GLN A C 1
ATOM 933 O O . GLN A 1 120 ? 21.952 -1.176 -17.374 1.00 96.06 120 GLN A O 1
ATOM 938 N N . CYS A 1 121 ? 19.781 -1.753 -17.243 1.00 95.56 121 CYS A N 1
ATOM 939 C CA . CYS A 1 121 ? 19.537 -1.750 -18.686 1.00 95.56 121 CYS A CA 1
ATOM 940 C C . CYS A 1 121 ? 19.907 -0.396 -19.318 1.00 95.56 121 CYS A C 1
ATOM 942 O O . CYS A 1 121 ? 20.611 -0.339 -20.326 1.00 95.56 121 CYS A O 1
ATOM 944 N N . ASN A 1 122 ? 19.522 0.715 -18.682 1.00 95.31 122 ASN A N 1
ATOM 945 C CA . ASN A 1 122 ? 19.892 2.053 -19.144 1.00 95.31 122 ASN A CA 1
ATOM 946 C C . ASN A 1 122 ? 21.420 2.263 -19.159 1.00 95.31 122 ASN A C 1
ATOM 948 O O . ASN A 1 122 ? 21.963 2.807 -20.121 1.00 95.31 122 ASN A O 1
ATOM 952 N N . SER A 1 123 ? 22.133 1.799 -18.129 1.00 94.38 123 SER A N 1
ATOM 953 C CA . SER A 1 123 ? 23.602 1.854 -18.076 1.00 94.38 123 SER A CA 1
ATOM 954 C C . SER A 1 123 ? 24.256 1.026 -19.191 1.00 94.38 123 SER A C 1
ATOM 956 O O . SER A 1 123 ? 25.182 1.493 -19.863 1.00 94.38 123 SER A O 1
ATOM 958 N N . GLU A 1 124 ? 23.743 -0.179 -19.447 1.00 95.50 124 GLU A N 1
ATOM 959 C CA . GLU A 1 124 ? 24.224 -1.060 -20.514 1.00 95.50 124 GLU A CA 1
ATOM 960 C C . GLU A 1 124 ? 24.052 -0.413 -21.891 1.00 95.50 124 GLU A C 1
ATOM 962 O O . GLU A 1 124 ? 25.026 -0.335 -22.648 1.00 95.50 124 GLU A O 1
ATOM 967 N N . VAL A 1 125 ? 22.868 0.143 -22.174 1.00 96.25 125 VAL A N 1
ATOM 968 C CA . VAL A 1 125 ? 22.582 0.893 -23.407 1.00 96.25 125 VAL A CA 1
ATOM 969 C C . VAL A 1 125 ? 23.531 2.081 -23.555 1.00 96.25 125 VAL A C 1
ATOM 971 O O . VAL A 1 125 ? 24.147 2.248 -24.609 1.00 96.25 125 VAL A O 1
ATOM 974 N N . GLN A 1 126 ? 23.729 2.878 -22.500 1.00 94.62 126 GLN A N 1
ATOM 975 C CA . GLN A 1 126 ? 24.678 3.994 -22.541 1.00 94.62 126 GLN A CA 1
ATOM 976 C C . GLN A 1 126 ? 26.113 3.532 -22.813 1.00 94.62 126 GLN A C 1
ATOM 978 O O . GLN A 1 126 ? 26.843 4.199 -23.545 1.00 94.62 126 GLN A O 1
ATOM 983 N N . SER A 1 127 ? 26.532 2.399 -22.246 1.00 95.50 127 SER A N 1
ATOM 984 C CA . SER A 1 127 ? 27.862 1.838 -22.492 1.00 95.50 127 SER A CA 1
ATOM 985 C C . SER A 1 127 ? 28.024 1.340 -23.930 1.00 95.50 127 SER A C 1
ATOM 987 O O . SER A 1 127 ? 29.099 1.489 -24.501 1.00 95.50 127 SER A O 1
ATOM 989 N N . ALA A 1 128 ? 26.970 0.769 -24.522 1.00 95.19 128 ALA A N 1
ATOM 990 C CA . ALA A 1 128 ? 26.973 0.271 -25.893 1.00 95.19 128 ALA A CA 1
ATOM 991 C C . ALA A 1 128 ? 27.045 1.414 -26.910 1.00 95.19 128 ALA A C 1
ATOM 993 O O . ALA A 1 128 ? 27.805 1.317 -27.860 1.00 95.19 128 ALA A O 1
ATOM 994 N N . VAL A 1 129 ? 26.327 2.518 -26.674 1.00 95.06 129 VAL A N 1
ATOM 995 C CA . VAL A 1 129 ? 26.374 3.716 -27.534 1.00 95.06 129 VAL A CA 1
ATOM 996 C C . VAL A 1 129 ? 27.743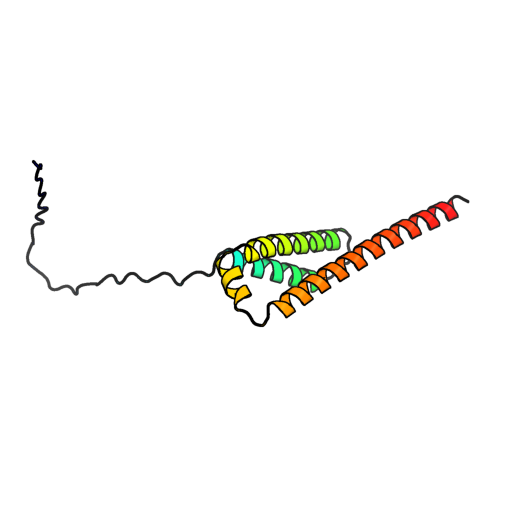 4.410 -27.495 1.00 95.06 129 VAL A C 1
ATOM 998 O O . VAL A 1 129 ? 28.119 5.082 -28.450 1.00 95.06 129 VAL A O 1
ATOM 1001 N N . ARG A 1 130 ? 28.487 4.282 -26.389 1.00 91.94 130 ARG A N 1
ATOM 1002 C CA . ARG A 1 130 ? 29.829 4.874 -26.241 1.00 91.94 130 ARG A CA 1
ATOM 1003 C C . ARG A 1 130 ? 30.959 4.021 -26.835 1.00 91.94 130 ARG A C 1
ATOM 1005 O O . ARG A 1 130 ? 32.070 4.539 -26.933 1.00 91.94 130 ARG A O 1
ATOM 1012 N N . ARG A 1 131 ? 30.714 2.742 -27.137 1.00 71.19 131 ARG A N 1
ATOM 1013 C CA . ARG A 1 131 ? 31.682 1.844 -27.789 1.00 71.19 131 ARG A CA 1
ATOM 1014 C C . ARG A 1 131 ? 31.623 2.013 -29.301 1.00 71.19 131 ARG A C 1
ATOM 1016 O O . ARG A 1 131 ? 32.710 1.932 -29.909 1.00 71.19 131 ARG A O 1
#

Foldseek 3Di:
DDDDDDDDDDDDDDDDDDDDPPPPDPPDDPPPDDVLVVQLVVLVVVLVVLVVDDPPDPVSVVVNVVSVVSNVVSVVVVCPDPVNVVVLVVDPCVVVVVVVVVVVVVVVVVVVVVVVVVVVVVVVVVVVVVD

Radius of gyration: 30.58 Å; chains: 1; bounding box: 80×49×92 Å